Protein AF-A0AA35TNR5-F1 (afdb_monomer_lite)

Radius of gyration: 14.03 Å; chains: 1; bounding box: 35×25×37 Å

Sequence (120 aa):
MGFTSGSSHSDSDDLPYLSVDLSNHEKGSARFPNNPGKDMLKNKGDFWKFSLKSDLKLKKSCITKADINKIVVHNGGNDGWKIESIFTILRSGWYYTVVTADVGLNTIVDGNPVGTNSFH

Organism: Geodia barretti (NCBI:txid519541)

pLDDT: mean 78.06, std 13.6, range [30.89, 94.44]

Secondary structure (DSSP, 8-state):
-EEE-SSTT----S--EEEEEETTS-EEEEEPP--SS-SS-TT-EE-----TTTTS--S-S---GGGEEEEEEE-SSSS-EEEEEEEEEEEETTEEEEEEEEEEEEEEESSS-EEEEPP-

Structure (mmCIF, N/CA/C/O backbone):
data_AF-A0AA35TNR5-F1
#
_entry.id   AF-A0AA35TNR5-F1
#
loop_
_atom_site.group_PDB
_atom_site.id
_atom_site.type_symbol
_atom_site.label_atom_id
_atom_site.label_alt_id
_atom_site.label_comp_id
_atom_site.label_asym_id
_atom_site.label_entity_id
_atom_site.label_seq_id
_atom_site.pdbx_PDB_ins_code
_atom_site.Cartn_x
_atom_site.Cartn_y
_atom_site.Cartn_z
_atom_site.occupancy
_atom_site.B_iso_or_equiv
_atom_site.auth_seq_id
_atom_site.auth_comp_id
_atom_site.auth_asym_id
_atom_site.auth_atom_id
_atom_site.pdbx_PDB_model_num
ATOM 1 N N . MET A 1 1 ? 4.277 -3.957 -0.660 1.00 79.31 1 MET A N 1
ATOM 2 C CA . MET A 1 1 ? 5.473 -4.386 -1.413 1.00 79.31 1 MET A CA 1
ATOM 3 C C . MET A 1 1 ? 5.140 -4.267 -2.878 1.00 79.31 1 MET A C 1
ATOM 5 O O . MET A 1 1 ? 4.087 -4.765 -3.250 1.00 79.31 1 MET A O 1
ATOM 9 N N . GLY A 1 2 ? 5.975 -3.602 -3.666 1.00 76.00 2 GLY A N 1
ATOM 10 C CA . GLY A 1 2 ? 5.790 -3.479 -5.112 1.00 76.00 2 GLY A CA 1
ATOM 11 C C . GLY A 1 2 ? 7.023 -3.977 -5.852 1.00 76.00 2 GLY A C 1
ATOM 12 O O . GLY A 1 2 ? 8.135 -3.807 -5.357 1.00 76.00 2 GLY A O 1
ATOM 13 N N . PHE A 1 3 ? 6.817 -4.590 -7.012 1.00 77.94 3 PHE A N 1
ATOM 14 C CA . PHE A 1 3 ? 7.877 -5.020 -7.917 1.00 77.94 3 PHE A CA 1
ATOM 15 C C . PHE A 1 3 ? 7.762 -4.240 -9.223 1.00 77.94 3 PHE A C 1
ATOM 17 O O . PHE A 1 3 ? 6.736 -4.315 -9.908 1.00 77.94 3 PHE A O 1
ATOM 24 N N . THR A 1 4 ? 8.801 -3.476 -9.557 1.00 74.50 4 THR A N 1
ATOM 25 C CA . THR A 1 4 ? 8.856 -2.729 -10.817 1.00 74.50 4 THR A CA 1
ATOM 26 C C . THR A 1 4 ? 9.256 -3.658 -11.956 1.00 74.50 4 THR A C 1
ATOM 28 O O . THR A 1 4 ? 10.242 -4.391 -11.853 1.00 74.50 4 THR A O 1
ATOM 31 N N . SER A 1 5 ? 8.525 -3.579 -13.070 1.00 68.81 5 SER A N 1
ATOM 32 C CA . SER A 1 5 ? 8.769 -4.429 -14.240 1.00 68.81 5 SER 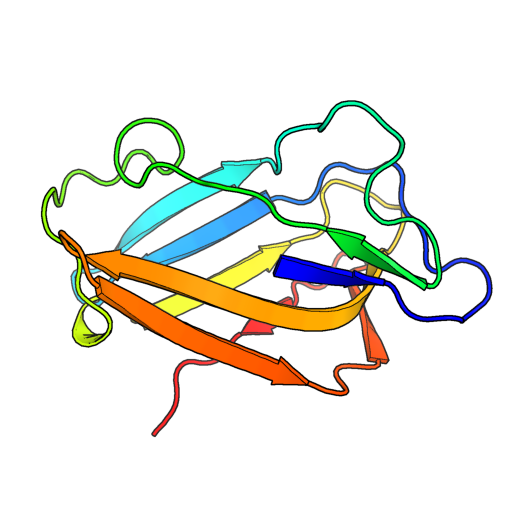A CA 1
ATOM 33 C C . SER A 1 5 ? 10.171 -4.264 -14.844 1.00 68.81 5 SER A C 1
ATOM 35 O O . SER A 1 5 ? 10.808 -3.217 -14.745 1.00 68.81 5 SER A O 1
ATOM 37 N N . GLY A 1 6 ? 10.624 -5.279 -15.582 1.00 65.69 6 GLY A N 1
ATOM 38 C CA . GLY A 1 6 ? 11.870 -5.256 -16.358 1.00 65.69 6 GLY A CA 1
ATOM 39 C C . GLY A 1 6 ? 11.807 -4.528 -17.704 1.00 65.69 6 GLY A C 1
ATOM 40 O O . GLY A 1 6 ? 12.680 -4.731 -18.551 1.00 65.69 6 GLY A O 1
ATOM 41 N N . SER A 1 7 ? 10.806 -3.679 -17.940 1.00 66.75 7 SER A N 1
ATOM 42 C CA . SER A 1 7 ? 10.654 -2.924 -19.198 1.00 66.75 7 SER A CA 1
ATOM 43 C C . SER A 1 7 ? 11.487 -1.628 -19.203 1.00 66.75 7 SER A C 1
ATOM 45 O O . SER A 1 7 ? 11.915 -1.155 -18.152 1.00 66.75 7 SER A O 1
ATOM 47 N N . SER A 1 8 ? 11.749 -1.040 -20.375 1.00 67.00 8 SER A N 1
ATOM 48 C CA . SER A 1 8 ? 12.262 0.342 -20.480 1.00 67.00 8 SER A CA 1
ATOM 49 C C . SER A 1 8 ? 11.227 1.352 -19.964 1.00 67.00 8 SER A C 1
ATOM 51 O O . SER A 1 8 ? 10.047 1.148 -20.245 1.00 67.00 8 SER A O 1
ATOM 53 N N . HIS A 1 9 ? 11.667 2.428 -19.297 1.00 65.44 9 HIS A N 1
ATOM 54 C CA . HIS A 1 9 ? 10.805 3.481 -18.718 1.00 65.44 9 HIS A CA 1
ATOM 55 C C . HIS A 1 9 ? 9.784 2.931 -17.710 1.00 65.44 9 HIS A C 1
ATOM 57 O O . HIS A 1 9 ? 8.597 3.230 -17.771 1.00 65.44 9 HIS A O 1
ATOM 63 N N . SER A 1 10 ? 10.234 2.009 -16.859 1.00 60.19 10 SER A N 1
ATOM 64 C CA . SER A 1 10 ? 9.392 1.380 -15.835 1.00 60.19 10 SER A CA 1
ATOM 65 C C . SER A 1 10 ? 9.548 2.028 -14.463 1.00 60.19 10 SER A C 1
ATOM 67 O O . SER A 1 10 ? 8.667 1.859 -13.619 1.00 60.19 10 SER A O 1
ATOM 69 N N . ASP A 1 11 ? 10.657 2.736 -14.258 1.00 63.59 11 ASP A N 1
ATOM 70 C CA . ASP A 1 11 ? 10.967 3.535 -13.086 1.00 63.59 11 ASP A CA 1
ATOM 71 C C . ASP A 1 11 ? 10.224 4.873 -13.090 1.00 63.59 11 ASP A C 1
ATOM 73 O O . ASP A 1 11 ? 9.852 5.390 -14.138 1.00 63.59 11 ASP A O 1
ATOM 77 N N . SER A 1 12 ? 10.006 5.408 -11.892 1.00 65.88 12 SER A N 1
ATOM 78 C CA . SER A 1 12 ? 9.414 6.724 -11.662 1.00 65.88 12 SER A CA 1
ATOM 79 C C . SER A 1 12 ? 10.153 7.384 -10.499 1.00 65.88 12 SER A C 1
ATOM 81 O O . SER A 1 12 ? 10.584 6.698 -9.567 1.00 65.88 12 SER A O 1
ATOM 83 N N . ASP A 1 13 ? 10.343 8.698 -10.567 1.00 66.19 13 ASP A N 1
ATOM 84 C CA . ASP A 1 13 ? 10.834 9.534 -9.468 1.00 66.19 13 ASP A CA 1
ATOM 85 C C . ASP A 1 13 ? 9.694 10.273 -8.741 1.00 66.19 13 ASP A C 1
ATOM 87 O O . ASP A 1 13 ? 9.920 10.877 -7.684 1.00 66.19 13 ASP A O 1
ATOM 91 N N . ASP A 1 14 ? 8.460 10.151 -9.241 1.00 71.38 14 ASP A N 1
ATOM 92 C CA . ASP A 1 14 ? 7.261 10.616 -8.563 1.00 71.38 14 ASP A CA 1
ATOM 93 C C . ASP A 1 14 ? 6.948 9.738 -7.353 1.00 71.38 14 ASP A C 1
ATOM 95 O O . ASP A 1 14 ? 7.025 8.514 -7.395 1.00 71.38 14 ASP A O 1
ATOM 99 N N . LEU A 1 15 ? 6.548 10.365 -6.244 1.00 78.00 15 LEU A N 1
ATOM 100 C CA . LEU A 1 15 ? 6.217 9.649 -5.012 1.00 78.00 15 LEU A CA 1
ATOM 101 C C . LEU A 1 15 ? 4.752 9.190 -5.030 1.00 78.00 15 LEU A C 1
ATOM 103 O O . LEU A 1 15 ? 3.873 10.016 -4.745 1.00 78.00 15 LEU A O 1
ATOM 107 N N . PRO A 1 16 ? 4.453 7.900 -5.287 1.00 84.19 16 PRO A N 1
ATOM 108 C CA . PRO A 1 16 ? 3.085 7.411 -5.259 1.00 84.19 16 PRO A CA 1
ATOM 109 C C . PRO A 1 16 ? 2.478 7.566 -3.865 1.00 84.19 16 PRO A C 1
ATOM 111 O O . PRO A 1 16 ? 3.166 7.746 -2.852 1.00 84.19 16 PRO A O 1
ATOM 114 N N . TYR A 1 17 ? 1.157 7.466 -3.790 1.00 88.25 17 TYR A N 1
ATOM 115 C CA . TYR A 1 17 ? 0.462 7.436 -2.510 1.00 88.25 17 TYR A CA 1
ATOM 116 C C . TYR A 1 17 ? -0.512 6.269 -2.420 1.00 88.25 17 TYR A C 1
ATOM 118 O O . TYR A 1 17 ? -1.117 5.832 -3.397 1.00 88.25 17 TYR A O 1
ATOM 126 N N . LEU A 1 18 ? -0.638 5.748 -1.205 1.00 90.44 18 LEU A N 1
ATOM 127 C CA . LEU A 1 18 ? -1.565 4.694 -0.841 1.00 90.44 18 LEU A CA 1
ATOM 128 C C . LEU A 1 18 ? -2.843 5.335 -0.311 1.00 90.44 18 LEU A C 1
ATOM 130 O O . LEU A 1 18 ? -2.777 6.262 0.496 1.00 90.44 18 LEU A O 1
ATOM 134 N N . SER A 1 19 ? -3.993 4.792 -0.687 1.00 92.44 19 SER A N 1
ATOM 135 C CA . SER A 1 19 ? -5.255 5.032 0.012 1.00 92.44 19 SER A CA 1
ATOM 136 C C . SER A 1 19 ? -5.874 3.715 0.462 1.00 92.44 19 SER A C 1
ATOM 138 O O . SER A 1 19 ? -5.807 2.716 -0.256 1.00 92.44 19 SER A O 1
ATOM 140 N N . VAL A 1 20 ? -6.467 3.730 1.650 1.00 91.88 20 VAL A N 1
ATOM 141 C CA . VAL A 1 20 ? -7.159 2.600 2.267 1.00 91.88 20 VAL A CA 1
ATOM 142 C C . VAL A 1 20 ? -8.569 3.051 2.623 1.00 91.88 20 VAL A C 1
ATOM 144 O O . VAL A 1 20 ? -8.742 4.087 3.266 1.00 91.88 20 VAL A O 1
ATOM 147 N N . ASP A 1 21 ? -9.557 2.271 2.201 1.00 93.00 21 ASP A N 1
ATOM 148 C CA . ASP A 1 21 ? -10.962 2.419 2.571 1.00 93.00 21 ASP A CA 1
ATOM 149 C C . ASP A 1 21 ? -11.362 1.223 3.433 1.00 93.00 21 ASP A C 1
ATOM 151 O O . ASP A 1 21 ? -11.128 0.067 3.057 1.00 93.00 21 ASP A O 1
ATOM 155 N N . LEU A 1 22 ? -11.926 1.500 4.602 1.00 91.69 22 LEU A N 1
ATOM 156 C CA . LEU A 1 22 ? -12.390 0.486 5.533 1.00 91.69 22 LEU A CA 1
ATOM 157 C C . LEU A 1 22 ? -13.886 0.202 5.335 1.00 91.69 22 LEU A C 1
ATOM 159 O O . LEU A 1 22 ? -14.644 1.029 4.836 1.00 91.69 22 LEU A O 1
ATOM 163 N N . SER A 1 23 ? -14.350 -0.962 5.782 1.00 91.06 23 SER A N 1
ATOM 164 C CA . SER A 1 23 ? -15.762 -1.364 5.705 1.00 91.06 23 SER A CA 1
ATOM 165 C C . SER A 1 23 ? -16.706 -0.449 6.496 1.00 91.06 23 SER A C 1
ATOM 167 O O . SER A 1 23 ? -17.896 -0.394 6.206 1.00 91.06 23 SER A O 1
ATOM 169 N N . ASN A 1 24 ? -16.182 0.317 7.459 1.00 90.38 24 ASN A N 1
ATOM 170 C CA . ASN A 1 24 ? -16.912 1.352 8.195 1.00 90.38 24 ASN A CA 1
ATOM 171 C C . ASN A 1 24 ? -16.873 2.737 7.511 1.00 90.38 24 ASN A C 1
ATOM 173 O O . ASN A 1 24 ? -17.206 3.731 8.156 1.00 90.38 24 ASN A O 1
ATOM 177 N N . HIS A 1 25 ? -16.443 2.811 6.246 1.00 91.12 25 HIS A N 1
ATOM 178 C CA . HIS A 1 25 ? -16.269 4.032 5.447 1.00 91.12 25 HIS A CA 1
ATOM 179 C C . HIS A 1 25 ? -15.199 5.008 5.954 1.00 91.12 25 HIS A C 1
ATOM 181 O O . HIS A 1 25 ? -15.097 6.136 5.461 1.00 91.12 25 HIS A O 1
ATOM 187 N N . GLU A 1 26 ? -14.393 4.605 6.936 1.00 94.25 26 GLU A N 1
ATOM 188 C CA . GLU A 1 26 ? -13.221 5.371 7.323 1.00 94.25 26 GLU A CA 1
ATOM 189 C C . GLU A 1 26 ? -12.137 5.255 6.246 1.00 94.25 26 GLU A C 1
ATOM 191 O O . GLU A 1 26 ? -11.821 4.163 5.775 1.00 94.25 26 GLU A O 1
ATOM 196 N N . LYS A 1 27 ? -11.546 6.394 5.876 1.00 94.44 27 LYS A N 1
ATOM 197 C CA . LYS A 1 27 ? -10.539 6.480 4.817 1.00 94.44 27 LYS A CA 1
ATOM 198 C C . LYS A 1 27 ? -9.239 7.048 5.352 1.00 94.44 27 LYS A C 1
ATOM 200 O O . LYS A 1 27 ? -9.246 7.982 6.152 1.00 94.44 27 LYS A O 1
ATOM 205 N N . GLY A 1 28 ? -8.136 6.509 4.855 1.00 94.12 28 GLY A N 1
ATOM 206 C CA . GLY A 1 28 ? -6.792 6.972 5.164 1.00 94.12 28 GLY A CA 1
ATOM 207 C C . GLY A 1 28 ? -5.923 6.994 3.920 1.00 94.12 28 GLY A C 1
ATOM 208 O O . GLY A 1 28 ? -6.102 6.177 3.018 1.00 94.12 28 GLY A O 1
ATOM 209 N N . SER A 1 29 ? -4.972 7.921 3.864 1.00 93.56 29 SER A N 1
ATOM 210 C CA . SER A 1 29 ? -4.027 8.013 2.752 1.00 93.56 29 SER A CA 1
ATOM 211 C C . SER A 1 29 ? -2.654 8.467 3.214 1.00 93.56 29 SER A C 1
ATOM 213 O O . SER A 1 29 ? -2.559 9.324 4.090 1.00 93.56 29 SER A O 1
ATOM 215 N N . ALA A 1 30 ? -1.604 7.927 2.605 1.00 92.19 30 ALA A N 1
ATOM 216 C CA . ALA A 1 30 ? -0.223 8.262 2.923 1.00 92.19 30 ALA A CA 1
ATOM 217 C C . ALA A 1 30 ? 0.646 8.209 1.665 1.00 92.19 30 ALA A C 1
ATOM 219 O O . ALA A 1 30 ? 0.504 7.302 0.845 1.00 92.19 30 ALA A O 1
ATOM 220 N N . ARG A 1 31 ? 1.569 9.166 1.525 1.00 89.38 31 ARG A N 1
ATOM 221 C CA . ARG A 1 31 ? 2.611 9.106 0.492 1.00 89.38 31 ARG A CA 1
ATOM 222 C C . ARG A 1 31 ? 3.603 8.003 0.824 1.00 89.38 31 ARG A C 1
ATOM 224 O O . ARG A 1 31 ? 3.902 7.782 1.998 1.00 89.38 31 ARG A O 1
ATOM 231 N N . PHE A 1 32 ? 4.110 7.333 -0.201 1.00 86.50 32 PHE A N 1
ATOM 232 C CA . PHE A 1 32 ? 5.168 6.352 -0.032 1.00 86.50 32 PHE A CA 1
ATOM 233 C C . PHE A 1 32 ? 6.403 7.072 0.525 1.00 86.50 32 PHE A C 1
ATOM 235 O O . PHE A 1 32 ? 6.770 8.137 0.017 1.00 86.50 32 PHE A O 1
ATOM 242 N N . PRO A 1 33 ? 7.010 6.563 1.611 1.00 81.62 33 PRO A N 1
ATOM 243 C CA . PRO A 1 33 ? 8.229 7.154 2.125 1.00 81.62 33 PRO A CA 1
ATOM 244 C C . PRO A 1 33 ? 9.352 6.940 1.112 1.00 81.62 33 PRO A C 1
ATOM 246 O O . PRO A 1 33 ? 9.461 5.861 0.534 1.00 81.62 33 PRO A O 1
ATOM 249 N N . ASN A 1 34 ? 10.181 7.965 0.931 1.00 73.56 34 ASN A N 1
ATOM 250 C CA . ASN A 1 34 ? 11.396 7.862 0.135 1.00 73.56 34 ASN A CA 1
ATOM 251 C C . ASN A 1 34 ? 12.434 7.084 0.953 1.00 73.56 34 ASN A C 1
ATOM 253 O O . ASN A 1 34 ? 12.982 7.618 1.925 1.00 73.56 34 ASN A O 1
ATOM 257 N N . ASN A 1 35 ? 12.637 5.807 0.637 1.00 67.88 35 ASN A N 1
ATOM 258 C CA . ASN A 1 35 ? 13.605 4.997 1.365 1.00 67.88 35 ASN A CA 1
ATOM 259 C C . ASN A 1 35 ? 15.042 5.389 0.967 1.00 67.88 35 ASN A C 1
ATOM 261 O O . ASN A 1 35 ? 15.274 5.899 -0.126 1.00 67.88 35 ASN A O 1
ATOM 265 N N . PRO A 1 36 ? 16.053 5.137 1.822 1.00 58.00 36 PRO A N 1
ATOM 266 C CA . PRO A 1 36 ? 17.449 5.302 1.430 1.00 58.00 36 PRO A CA 1
ATOM 267 C C . PRO A 1 36 ? 17.791 4.430 0.208 1.00 58.00 36 PRO A C 1
ATOM 269 O O . PRO A 1 36 ? 17.761 3.202 0.282 1.00 58.00 36 PRO A O 1
ATOM 272 N N . GLY A 1 37 ? 18.135 5.075 -0.909 1.00 59.16 37 GLY A N 1
ATOM 273 C CA . GLY A 1 37 ? 18.326 4.439 -2.216 1.00 59.16 37 GLY A CA 1
ATOM 274 C C . GLY A 1 37 ? 17.379 5.030 -3.265 1.00 59.16 37 GLY A C 1
ATOM 275 O O . GLY A 1 37 ? 16.616 5.937 -2.967 1.00 59.16 37 GLY A O 1
ATOM 276 N N . LYS A 1 38 ? 17.447 4.554 -4.514 1.00 66.31 38 LYS A N 1
ATOM 277 C CA . LYS A 1 38 ? 16.411 4.857 -5.515 1.00 66.31 38 LYS A CA 1
ATOM 278 C C . LYS A 1 38 ? 15.318 3.797 -5.411 1.00 66.31 38 LYS A C 1
ATOM 280 O O . LYS A 1 38 ? 15.607 2.608 -5.589 1.00 66.31 38 LYS A O 1
ATOM 285 N N . ASP A 1 39 ? 14.109 4.215 -5.075 1.00 71.75 39 ASP A N 1
ATOM 286 C CA . ASP A 1 39 ? 12.916 3.370 -5.077 1.00 71.75 39 ASP A CA 1
ATOM 287 C C . ASP A 1 39 ? 12.400 3.169 -6.506 1.00 71.75 39 ASP A C 1
ATOM 289 O O . ASP A 1 39 ? 12.779 3.897 -7.421 1.00 71.75 39 ASP A O 1
ATOM 293 N N . MET A 1 40 ? 11.572 2.144 -6.706 1.00 76.19 40 MET A N 1
ATOM 294 C CA . MET A 1 40 ? 10.857 1.875 -7.956 1.00 76.19 40 MET A CA 1
ATOM 295 C C . MET A 1 40 ? 11.766 1.643 -9.168 1.00 76.19 40 MET A C 1
ATOM 297 O O . MET A 1 40 ? 11.292 1.683 -10.299 1.00 76.19 40 MET A O 1
ATOM 301 N N . LEU A 1 41 ? 13.048 1.325 -8.964 1.00 75.69 41 LEU A N 1
ATOM 302 C CA . LEU A 1 41 ? 13.957 0.985 -10.057 1.00 75.69 41 LEU A CA 1
ATOM 303 C C . LEU A 1 41 ? 13.501 -0.278 -10.793 1.00 75.69 41 LEU A C 1
ATOM 305 O O . LEU A 1 41 ? 13.021 -1.235 -10.192 1.00 75.69 41 LEU A O 1
ATOM 309 N N . LYS A 1 42 ? 13.745 -0.312 -12.100 1.00 75.75 42 LYS A N 1
ATOM 310 C CA . LYS A 1 42 ? 13.572 -1.490 -12.955 1.00 75.75 42 LYS A CA 1
ATOM 311 C C . LYS A 1 42 ? 14.108 -2.779 -12.303 1.00 75.75 42 LYS A C 1
ATOM 313 O O . LYS A 1 42 ? 15.254 -2.805 -11.852 1.00 75.75 42 LYS A O 1
ATOM 318 N N . ASN A 1 43 ? 13.317 -3.859 -12.322 1.00 76.06 43 ASN A N 1
ATOM 319 C CA . ASN A 1 43 ? 13.636 -5.167 -11.714 1.00 76.06 43 ASN A CA 1
ATOM 320 C C . ASN A 1 43 ? 13.915 -5.130 -10.198 1.00 76.06 43 ASN A C 1
ATOM 322 O O . ASN A 1 43 ? 14.578 -6.026 -9.667 1.00 76.06 43 ASN A O 1
ATOM 326 N N . LYS A 1 44 ? 13.429 -4.110 -9.486 1.00 80.38 44 LYS A N 1
ATOM 327 C CA . LYS A 1 44 ? 13.571 -3.999 -8.034 1.00 80.38 44 LYS A CA 1
ATOM 328 C C . LYS A 1 44 ? 12.255 -4.332 -7.338 1.00 80.38 44 LYS A C 1
ATOM 330 O O . LYS A 1 44 ? 11.175 -3.960 -7.793 1.00 80.38 44 LYS A O 1
ATOM 335 N N . GLY A 1 45 ? 12.371 -5.039 -6.217 1.00 82.50 45 GLY A N 1
ATOM 336 C CA . GLY A 1 45 ? 11.306 -5.171 -5.233 1.00 82.50 45 GLY A CA 1
ATOM 337 C C . GLY A 1 45 ? 11.526 -4.178 -4.099 1.00 82.50 45 GLY A C 1
ATOM 338 O O . GLY A 1 45 ? 12.593 -4.175 -3.487 1.00 82.50 45 GLY A O 1
ATOM 339 N N . ASP A 1 46 ? 10.511 -3.375 -3.802 1.00 85.62 46 ASP A N 1
ATOM 340 C CA . ASP A 1 46 ? 10.538 -2.385 -2.732 1.00 85.62 46 ASP A CA 1
ATOM 341 C C . ASP A 1 46 ? 9.467 -2.678 -1.676 1.00 85.62 46 ASP A C 1
ATOM 343 O O . ASP A 1 46 ? 8.336 -3.108 -1.955 1.00 85.62 46 ASP A O 1
ATOM 347 N N . PHE A 1 47 ? 9.837 -2.454 -0.415 1.00 86.81 47 PHE A N 1
ATOM 348 C CA . PHE A 1 47 ? 8.963 -2.656 0.730 1.00 86.81 47 PHE A CA 1
ATOM 349 C C . PHE A 1 47 ? 8.768 -1.348 1.487 1.00 86.81 47 PHE A C 1
ATOM 351 O O . PHE A 1 47 ? 9.701 -0.805 2.072 1.00 86.81 47 PHE A O 1
ATOM 358 N N . TRP A 1 48 ? 7.519 -0.891 1.536 1.00 88.31 48 TRP A N 1
ATOM 359 C CA . TRP A 1 48 ? 7.116 0.267 2.322 1.00 88.31 48 TRP A CA 1
ATOM 360 C C . TRP A 1 48 ? 6.238 -0.172 3.486 1.00 88.31 48 TRP A C 1
ATOM 362 O O . TRP A 1 48 ? 5.365 -1.035 3.342 1.00 88.31 48 TRP A O 1
ATOM 372 N N . LYS A 1 49 ? 6.480 0.435 4.648 1.00 90.25 49 LYS A N 1
ATOM 373 C CA . LYS A 1 49 ? 5.725 0.196 5.874 1.00 90.25 49 LYS A CA 1
ATOM 374 C C . LYS A 1 49 ? 4.915 1.438 6.210 1.00 90.25 49 LYS A C 1
ATOM 376 O O . LYS A 1 49 ? 5.481 2.517 6.327 1.00 90.25 49 LYS A O 1
ATOM 381 N N . PHE A 1 50 ? 3.622 1.239 6.441 1.00 90.12 50 PHE A N 1
ATOM 382 C CA . PHE A 1 50 ? 2.701 2.286 6.863 1.00 90.12 50 PHE A CA 1
ATOM 383 C C . PHE A 1 50 ? 2.102 1.943 8.223 1.00 90.12 50 PHE A C 1
ATOM 385 O O . PHE A 1 50 ? 1.679 0.814 8.483 1.00 90.12 50 PHE A O 1
ATOM 392 N N . SER A 1 51 ? 2.053 2.933 9.097 1.00 90.00 51 SER A N 1
ATOM 393 C CA . SER A 1 51 ? 1.317 2.915 10.349 1.00 90.00 51 SER A CA 1
ATOM 394 C C . SER A 1 51 ? -0.108 3.403 10.112 1.00 90.00 51 SER A C 1
ATOM 396 O O . SER A 1 51 ? -0.339 4.518 9.639 1.00 90.00 51 SER A O 1
ATOM 398 N N . LEU A 1 52 ? -1.078 2.572 10.499 1.00 88.62 52 LEU A N 1
ATOM 399 C CA . LEU A 1 52 ? -2.506 2.857 10.335 1.00 88.62 52 LEU A CA 1
ATOM 400 C C . LEU A 1 52 ? -2.903 4.178 11.016 1.00 88.62 52 LEU A C 1
ATOM 402 O O . LEU A 1 52 ? -3.674 4.955 10.462 1.00 88.62 52 LEU A O 1
ATOM 406 N N . LYS A 1 53 ? -2.317 4.472 12.184 1.00 89.31 53 LYS A N 1
ATOM 407 C CA . LYS A 1 53 ? -2.631 5.672 12.969 1.00 89.31 53 LYS A CA 1
ATOM 408 C C . LYS A 1 53 ? -1.777 6.882 12.594 1.00 89.31 53 LYS A C 1
ATOM 410 O O . LYS A 1 53 ? -2.307 7.981 12.467 1.00 89.31 53 LYS A O 1
ATOM 415 N N . SER A 1 54 ? -0.455 6.725 12.480 1.00 90.19 54 SER A N 1
ATOM 416 C CA . SER A 1 54 ? 0.426 7.885 12.263 1.00 90.19 54 SER A CA 1
ATOM 417 C C . SER A 1 54 ? 0.480 8.316 10.809 1.00 90.19 54 SER A C 1
ATOM 419 O O . SER A 1 54 ? 0.549 9.519 10.571 1.00 90.19 54 SER A O 1
ATOM 421 N N . ASP A 1 55 ? 0.392 7.381 9.867 1.00 92.88 55 ASP A N 1
ATOM 422 C CA . ASP A 1 55 ? 0.619 7.681 8.453 1.00 92.88 55 ASP A CA 1
ATOM 423 C C . ASP A 1 55 ? -0.727 7.803 7.743 1.00 92.88 55 ASP A C 1
ATOM 425 O O . ASP A 1 55 ? -1.025 8.847 7.173 1.00 92.88 55 ASP A O 1
ATOM 429 N N . LEU A 1 56 ? -1.589 6.787 7.879 1.00 91.31 56 LEU A N 1
ATOM 430 C CA . LEU A 1 56 ? -2.923 6.766 7.262 1.00 91.3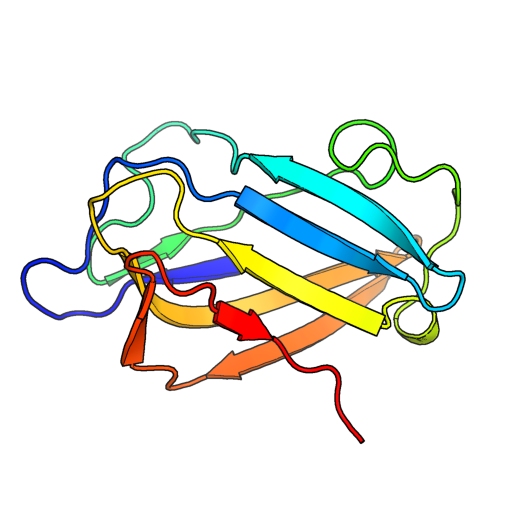1 56 LEU A CA 1
ATOM 431 C C . LEU A 1 56 ? -3.991 7.528 8.064 1.00 91.31 56 LEU A C 1
ATOM 433 O O . LEU A 1 56 ? -5.094 7.718 7.561 1.00 91.31 56 LEU A O 1
ATOM 437 N N . LYS A 1 57 ? -3.679 7.975 9.289 1.00 93.50 57 LYS A N 1
ATOM 438 C CA . LYS A 1 57 ? -4.584 8.743 10.171 1.00 93.50 57 LYS A CA 1
ATOM 439 C C . LYS A 1 57 ? -5.932 8.062 10.458 1.00 93.50 57 LYS A C 1
ATOM 441 O O . LYS A 1 57 ? -6.900 8.742 10.792 1.00 93.50 57 LYS A O 1
ATOM 446 N N . LEU A 1 58 ? -5.980 6.732 10.394 1.00 91.62 58 LEU A N 1
ATOM 447 C CA . LEU A 1 58 ? -7.157 5.949 10.760 1.00 91.62 58 LEU A CA 1
ATOM 448 C C . LEU A 1 58 ? -7.355 6.003 12.285 1.00 91.62 58 LEU A C 1
ATOM 450 O O . LEU A 1 58 ? -6.412 5.838 13.067 1.00 91.62 58 LEU A O 1
ATOM 454 N N . LYS A 1 59 ? -8.591 6.251 12.714 1.00 90.56 59 LYS A N 1
ATOM 455 C CA . LYS A 1 59 ? -9.041 6.296 14.109 1.00 90.56 59 LYS A CA 1
ATOM 456 C C . LYS A 1 59 ? -9.216 4.893 14.671 1.00 90.56 59 LYS A C 1
ATOM 458 O O . LYS A 1 59 ? -8.963 4.689 15.860 1.00 90.56 59 LYS A O 1
ATOM 463 N N . LYS A 1 60 ? -9.625 3.924 13.844 1.00 84.81 60 LYS A N 1
ATOM 464 C CA . LYS A 1 60 ? -9.720 2.521 14.259 1.00 84.81 60 LYS A CA 1
ATOM 465 C C . LYS A 1 60 ? -8.328 1.976 14.604 1.00 84.81 60 LYS A C 1
ATOM 467 O O . LYS A 1 60 ? -7.442 1.896 13.759 1.00 84.81 60 LYS A O 1
ATOM 472 N N . SER A 1 61 ? -8.139 1.595 15.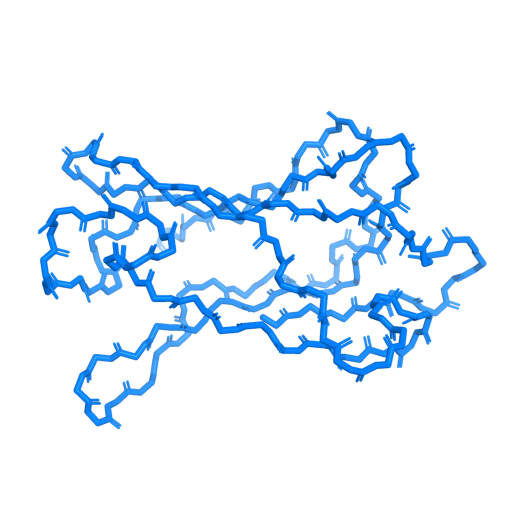866 1.00 73.75 61 SER A N 1
ATOM 473 C CA . SER A 1 61 ? -6.856 1.108 16.396 1.00 73.75 61 SER A CA 1
ATOM 474 C C . SER A 1 61 ? -6.586 -0.369 16.102 1.00 73.75 61 SER A C 1
ATOM 476 O O . SER A 1 61 ? -5.427 -0.774 16.042 1.00 73.75 61 SER A O 1
ATOM 478 N N . CYS A 1 62 ? -7.641 -1.162 15.900 1.00 81.44 62 CYS A N 1
ATOM 479 C CA . CYS A 1 62 ? -7.568 -2.596 15.630 1.00 81.44 62 CYS A CA 1
ATOM 480 C C . CYS A 1 62 ? -8.241 -2.883 14.290 1.00 81.44 62 CYS A C 1
ATOM 482 O O . CYS A 1 62 ? -9.466 -2.921 14.215 1.00 81.44 62 CYS A O 1
ATOM 484 N N . ILE A 1 63 ? -7.441 -3.049 13.240 1.00 84.62 63 ILE A N 1
ATOM 485 C CA . ILE A 1 63 ? -7.911 -3.352 11.885 1.00 84.62 63 ILE A CA 1
ATOM 486 C C . ILE A 1 63 ? -7.513 -4.788 11.558 1.00 84.62 63 ILE A C 1
ATOM 488 O O . ILE A 1 63 ? -6.371 -5.197 11.774 1.00 84.62 63 ILE A O 1
ATOM 492 N N . THR A 1 64 ? -8.468 -5.553 11.050 1.00 87.81 64 THR A N 1
ATOM 493 C CA . THR A 1 64 ? -8.286 -6.905 10.521 1.00 87.81 64 THR A CA 1
ATOM 494 C C . THR A 1 64 ? -8.422 -6.897 9.000 1.00 87.81 64 THR A C 1
ATOM 496 O O . THR A 1 64 ? -8.836 -5.901 8.411 1.00 87.81 64 THR A O 1
ATOM 499 N N . LYS A 1 65 ? -8.112 -8.020 8.338 1.00 86.31 65 LYS A N 1
ATOM 500 C CA . LYS A 1 65 ? -8.328 -8.153 6.888 1.00 86.31 65 LYS A CA 1
ATOM 501 C C . LYS A 1 65 ? -9.783 -7.850 6.495 1.00 86.31 65 LYS A C 1
ATOM 503 O O . LYS A 1 65 ? -9.999 -7.184 5.494 1.00 86.31 65 LYS A O 1
ATOM 508 N N . ALA A 1 66 ? -10.756 -8.297 7.294 1.00 87.44 66 ALA A N 1
ATOM 509 C CA . ALA A 1 66 ? -12.186 -8.111 7.023 1.00 87.44 66 ALA A CA 1
ATOM 510 C C . ALA A 1 66 ? -12.651 -6.649 7.144 1.00 87.44 66 ALA A C 1
ATOM 512 O O . ALA A 1 66 ? -13.711 -6.287 6.644 1.00 87.44 66 ALA A O 1
ATOM 513 N N . ASP A 1 67 ? -11.862 -5.803 7.805 1.00 89.56 67 ASP A N 1
ATOM 514 C CA . ASP A 1 67 ? -12.156 -4.378 7.919 1.00 89.56 67 ASP A CA 1
ATOM 515 C C . ASP A 1 67 ? -11.719 -3.589 6.685 1.00 89.56 67 ASP A C 1
ATOM 517 O O . ASP A 1 67 ? -12.099 -2.432 6.555 1.00 89.56 67 ASP A O 1
ATOM 521 N N . ILE A 1 68 ? -10.906 -4.169 5.801 1.00 89.50 68 ILE A N 1
ATOM 522 C CA . ILE A 1 68 ? -10.366 -3.486 4.627 1.00 89.50 68 ILE A CA 1
ATOM 523 C C . ILE A 1 68 ? -11.309 -3.727 3.450 1.00 89.50 68 ILE A C 1
ATOM 525 O O . ILE A 1 68 ? -11.437 -4.849 2.968 1.00 89.50 68 ILE A O 1
ATOM 529 N N . ASN A 1 69 ? -11.943 -2.660 2.971 1.00 90.00 69 ASN A N 1
ATOM 530 C CA . ASN A 1 69 ? -12.809 -2.701 1.798 1.00 90.00 69 ASN A CA 1
ATOM 531 C C . ASN A 1 69 ? -12.006 -2.519 0.506 1.00 90.00 69 ASN A C 1
ATOM 533 O O . ASN A 1 69 ? -12.219 -3.237 -0.469 1.00 90.00 69 ASN A O 1
ATOM 537 N N . LYS A 1 70 ? -11.062 -1.571 0.486 1.00 88.06 70 LYS A N 1
ATOM 538 C CA . LYS A 1 70 ? -10.264 -1.270 -0.707 1.00 88.06 70 LYS A CA 1
ATOM 539 C C . LYS A 1 70 ? -8.881 -0.754 -0.342 1.00 88.06 70 LYS A C 1
ATOM 541 O O . LYS A 1 70 ? -8.734 0.035 0.590 1.00 88.06 70 LYS A O 1
ATOM 546 N N . ILE A 1 71 ? -7.886 -1.139 -1.134 1.00 88.69 71 ILE A N 1
ATOM 547 C CA . ILE A 1 71 ? -6.555 -0.533 -1.123 1.00 88.69 71 ILE A CA 1
ATOM 548 C C . ILE A 1 71 ? -6.237 -0.078 -2.547 1.00 88.69 71 ILE A C 1
ATOM 550 O O . ILE A 1 71 ? -6.481 -0.804 -3.510 1.00 88.69 71 ILE A O 1
ATOM 554 N N . VAL A 1 72 ? -5.743 1.148 -2.698 1.00 87.81 72 VAL A N 1
ATOM 555 C CA . VAL A 1 72 ? -5.450 1.741 -4.010 1.00 87.81 72 VAL A CA 1
ATOM 556 C C . VAL A 1 72 ? -4.106 2.438 -3.964 1.00 87.81 72 VAL A C 1
ATOM 558 O O . VAL A 1 72 ? -3.855 3.217 -3.041 1.00 87.81 72 VAL A O 1
ATOM 561 N N . VAL A 1 73 ? -3.279 2.176 -4.972 1.00 86.12 73 VAL A N 1
ATOM 562 C CA . VAL A 1 73 ? -2.047 2.918 -5.229 1.00 86.12 73 VAL A CA 1
ATOM 563 C C . VAL A 1 73 ? -2.297 3.900 -6.357 1.00 86.12 73 VAL A C 1
ATOM 565 O O . VAL A 1 73 ? -2.800 3.548 -7.423 1.00 86.12 73 VAL A O 1
ATOM 568 N N . HIS A 1 74 ? -1.944 5.146 -6.098 1.00 84.25 74 HIS A N 1
ATOM 569 C CA . HIS A 1 74 ? -2.122 6.254 -7.019 1.00 84.25 74 HIS A CA 1
ATOM 570 C C . HIS A 1 74 ? -0.763 6.770 -7.465 1.00 84.25 74 HIS A C 1
ATOM 572 O O . HIS A 1 74 ? 0.183 6.762 -6.669 1.00 84.25 74 HIS A O 1
ATOM 578 N N . ASN A 1 75 ? -0.686 7.267 -8.703 1.00 80.00 75 ASN A N 1
ATOM 579 C CA . ASN A 1 75 ? 0.500 7.994 -9.134 1.00 80.00 75 ASN A CA 1
ATOM 580 C C . ASN A 1 75 ? 0.653 9.287 -8.314 1.00 80.00 75 ASN A C 1
ATOM 582 O O . ASN A 1 75 ? -0.337 9.937 -7.967 1.00 80.00 75 ASN A O 1
ATOM 586 N N . GLY A 1 76 ? 1.896 9.631 -7.993 1.00 72.38 76 GLY A N 1
ATOM 587 C CA . GLY A 1 76 ? 2.271 10.864 -7.307 1.00 72.38 76 GLY A CA 1
ATOM 588 C C . GLY A 1 76 ? 2.390 12.077 -8.223 1.00 72.38 76 GLY A C 1
ATOM 589 O O . GLY A 1 76 ? 2.314 13.201 -7.727 1.00 72.38 76 GLY A O 1
ATOM 590 N N . GLY A 1 77 ? 2.548 11.847 -9.529 1.00 70.31 77 GLY A N 1
ATOM 591 C CA . GLY A 1 77 ? 2.743 12.892 -10.527 1.00 70.31 77 GLY A CA 1
ATOM 592 C C . GLY A 1 77 ? 2.444 12.417 -11.950 1.00 70.31 77 GLY A C 1
ATOM 593 O O . GLY A 1 77 ? 1.433 11.748 -12.182 1.00 70.31 77 GLY A O 1
ATOM 594 N N . ASN A 1 78 ? 3.279 12.831 -12.898 1.00 66.94 78 ASN A N 1
ATOM 595 C CA . ASN A 1 78 ? 3.088 12.599 -14.330 1.00 66.94 78 ASN A CA 1
ATOM 596 C C . ASN A 1 78 ? 3.900 11.412 -14.860 1.00 66.94 78 ASN A C 1
ATOM 598 O O . ASN A 1 78 ? 3.547 10.871 -15.909 1.00 66.94 78 ASN A O 1
ATOM 602 N N . ASP A 1 79 ? 4.932 10.985 -14.137 1.00 66.62 79 ASP A N 1
ATOM 603 C CA . ASP A 1 79 ? 5.809 9.906 -14.559 1.00 66.62 79 ASP A CA 1
ATOM 604 C C . ASP A 1 79 ? 5.213 8.582 -14.094 1.00 66.62 79 ASP A C 1
ATOM 606 O O . ASP A 1 79 ? 5.046 8.302 -12.903 1.00 66.62 79 ASP A O 1
ATOM 610 N N . GLY A 1 80 ? 4.790 7.781 -15.070 1.00 66.75 80 GLY A N 1
ATOM 611 C CA . GLY A 1 80 ? 4.082 6.539 -14.820 1.00 66.75 80 GLY A CA 1
ATOM 612 C C . GLY A 1 80 ? 4.984 5.472 -14.207 1.00 66.75 80 GLY A C 1
ATOM 613 O O . GLY A 1 80 ? 6.055 5.179 -14.727 1.00 66.75 80 GLY A O 1
ATOM 614 N N . TRP A 1 81 ? 4.527 4.821 -13.139 1.00 77.62 81 TRP A N 1
ATOM 615 C CA . TRP A 1 81 ? 5.236 3.681 -12.551 1.00 77.62 81 TRP A CA 1
ATOM 616 C C . TRP A 1 81 ? 4.698 2.363 -13.120 1.00 77.62 81 TRP A C 1
ATOM 618 O O . TRP A 1 81 ? 3.519 2.050 -12.948 1.00 77.62 81 TRP A O 1
ATOM 628 N N . LYS A 1 82 ? 5.534 1.560 -13.799 1.00 78.94 82 LYS A N 1
ATOM 629 C CA . LYS A 1 82 ? 5.095 0.269 -14.364 1.00 78.94 82 LYS A CA 1
ATOM 630 C C . LYS A 1 82 ? 5.273 -0.875 -13.368 1.00 78.94 82 LYS A C 1
ATOM 632 O O . LYS A 1 82 ? 6.339 -1.499 -13.288 1.00 78.94 82 LYS A O 1
ATOM 637 N N . ILE A 1 83 ? 4.190 -1.181 -12.662 1.00 75.81 83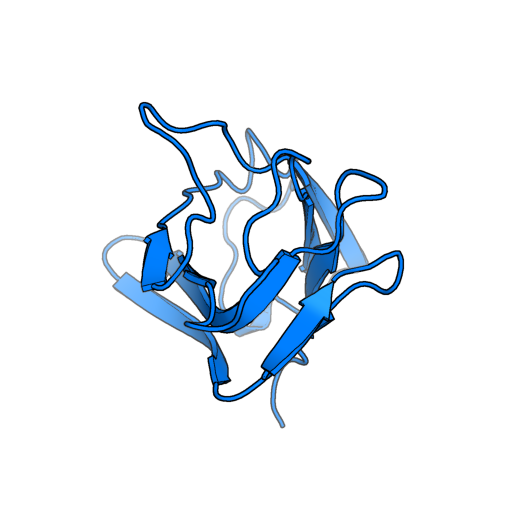 ILE A N 1
ATOM 638 C CA . ILE A 1 83 ? 4.141 -2.214 -11.626 1.00 75.81 83 ILE A CA 1
ATOM 639 C C . ILE A 1 83 ? 3.884 -3.578 -12.268 1.00 75.81 83 ILE A C 1
ATOM 641 O O . ILE A 1 83 ? 2.898 -3.786 -12.976 1.00 75.81 83 ILE A O 1
ATOM 645 N N . GLU A 1 84 ? 4.764 -4.536 -11.993 1.00 81.94 84 GLU A N 1
ATOM 646 C CA . GLU A 1 84 ? 4.565 -5.933 -12.382 1.00 81.94 84 GLU A CA 1
ATOM 647 C C . GLU A 1 84 ? 3.686 -6.666 -11.369 1.00 81.94 84 GLU A C 1
ATOM 649 O O . GLU A 1 84 ? 2.762 -7.392 -11.740 1.00 81.94 84 GLU A O 1
ATOM 654 N N . SER A 1 85 ? 3.956 -6.462 -10.080 1.00 81.69 85 SER A N 1
ATOM 655 C CA . SER A 1 85 ? 3.139 -7.020 -9.009 1.00 81.69 85 SER A CA 1
ATOM 656 C C . SER A 1 85 ? 3.156 -6.159 -7.754 1.00 81.69 85 SER A C 1
ATOM 658 O O . SER A 1 85 ? 4.135 -5.468 -7.458 1.00 81.69 85 SER A O 1
ATOM 660 N N . ILE A 1 86 ? 2.060 -6.209 -6.999 1.00 84.19 86 ILE A N 1
ATOM 661 C CA . ILE A 1 86 ? 1.931 -5.548 -5.705 1.00 84.19 86 ILE A CA 1
ATOM 662 C C . ILE A 1 86 ? 1.269 -6.479 -4.693 1.00 84.19 86 ILE A C 1
ATOM 664 O O . ILE A 1 86 ? 0.289 -7.166 -4.968 1.00 84.19 86 ILE A O 1
ATOM 668 N N . PHE A 1 87 ? 1.823 -6.481 -3.487 1.00 88.00 87 PHE A N 1
ATOM 669 C CA . PHE A 1 87 ? 1.313 -7.235 -2.354 1.00 88.00 87 PHE A CA 1
ATOM 670 C C . PHE A 1 87 ? 1.097 -6.295 -1.181 1.00 88.00 87 PHE A C 1
ATOM 672 O O . PHE A 1 87 ? 2.008 -5.544 -0.797 1.00 88.00 87 PHE A O 1
ATOM 679 N N . THR A 1 88 ? -0.071 -6.393 -0.554 1.00 88.00 88 THR A N 1
ATOM 680 C CA . THR A 1 88 ? -0.347 -5.694 0.700 1.00 88.00 88 THR A CA 1
ATOM 681 C C . THR A 1 88 ? -0.420 -6.684 1.843 1.00 88.00 88 THR A C 1
ATOM 683 O O . THR A 1 88 ? -1.158 -7.666 1.791 1.00 88.00 88 THR A O 1
ATOM 686 N N . ILE A 1 89 ? 0.354 -6.420 2.892 1.00 90.31 89 ILE A N 1
ATOM 687 C CA . ILE A 1 89 ? 0.457 -7.280 4.068 1.00 90.31 89 ILE A CA 1
ATOM 688 C C . ILE A 1 89 ? 0.004 -6.470 5.277 1.00 90.31 89 ILE A C 1
ATOM 690 O O . ILE A 1 89 ? 0.521 -5.383 5.531 1.00 90.31 89 ILE A O 1
ATOM 694 N N . LEU A 1 90 ? -0.941 -7.016 6.034 1.00 89.56 90 LEU A N 1
ATOM 695 C CA . LEU A 1 90 ? -1.396 -6.457 7.299 1.00 89.56 90 LEU A CA 1
ATOM 696 C C . LEU A 1 90 ? -0.756 -7.224 8.452 1.00 89.56 90 LEU A C 1
ATOM 698 O O . LEU A 1 90 ? -0.759 -8.455 8.469 1.00 89.56 90 LEU A O 1
ATOM 702 N N . ARG A 1 91 ? -0.236 -6.489 9.436 1.00 88.38 91 ARG A N 1
ATOM 703 C CA . ARG A 1 91 ? 0.216 -7.059 10.705 1.00 88.38 91 ARG A CA 1
ATOM 704 C C . ARG A 1 91 ? -0.869 -6.877 11.761 1.00 88.38 91 ARG A C 1
ATOM 706 O O . ARG A 1 91 ? -1.250 -5.745 12.044 1.00 88.38 91 ARG A O 1
ATOM 713 N N . SER A 1 92 ? -1.298 -7.971 12.386 1.00 82.44 92 SER A N 1
ATOM 714 C CA . SER A 1 92 ? -2.200 -7.961 13.541 1.00 82.44 92 SER A CA 1
ATOM 715 C C . SER A 1 92 ? -1.546 -8.713 14.701 1.00 82.44 92 SER A C 1
ATOM 717 O O . SER A 1 92 ? -1.377 -9.933 14.664 1.00 82.44 92 SER A O 1
ATOM 719 N N . GLY A 1 93 ? -1.073 -7.967 15.704 1.00 81.19 93 GLY A N 1
ATOM 720 C CA . GLY A 1 93 ? -0.255 -8.511 16.792 1.00 81.19 93 GLY A CA 1
ATOM 721 C C . GLY A 1 93 ? 1.070 -9.106 16.292 1.00 81.19 93 GLY A C 1
ATOM 722 O O . GLY A 1 93 ? 1.938 -8.385 15.783 1.00 81.19 93 GLY A O 1
ATOM 723 N N . TRP A 1 94 ? 1.229 -10.422 16.451 1.00 81.19 94 TRP A N 1
ATOM 724 C CA . TRP A 1 94 ? 2.400 -11.192 16.002 1.00 81.19 94 TRP A CA 1
ATOM 725 C C . TRP A 1 94 ? 2.230 -11.819 14.613 1.00 81.19 94 TRP A C 1
ATOM 727 O O . TRP A 1 94 ? 3.192 -12.354 14.068 1.00 81.19 94 TRP A O 1
ATOM 737 N N . TYR A 1 95 ? 1.035 -11.729 14.028 1.00 84.31 95 TYR A N 1
ATOM 738 C CA . TYR A 1 95 ? 0.709 -12.369 12.759 1.00 84.31 95 TYR A CA 1
ATOM 739 C C . TYR A 1 95 ? 0.795 -11.385 11.596 1.00 84.31 95 TYR A C 1
ATOM 741 O O . TYR A 1 95 ? 0.432 -10.213 11.723 1.00 84.31 95 TYR A O 1
ATOM 749 N N . TYR A 1 96 ? 1.240 -11.893 10.450 1.00 87.06 96 TYR A N 1
ATOM 750 C CA . TYR A 1 96 ? 1.203 -11.200 9.168 1.00 87.06 96 TYR A CA 1
ATOM 751 C C . TYR A 1 96 ? 0.216 -11.916 8.251 1.00 87.06 96 TYR A C 1
ATOM 753 O O . TYR A 1 96 ? 0.194 -13.144 8.186 1.00 87.06 96 TYR A O 1
ATOM 761 N N . THR A 1 97 ? -0.614 -11.158 7.547 1.00 88.38 97 THR A N 1
ATOM 762 C CA . THR A 1 97 ? -1.620 -11.697 6.631 1.00 88.38 97 THR A CA 1
ATOM 763 C C . THR A 1 97 ? -1.570 -10.933 5.323 1.00 88.38 97 THR A C 1
ATOM 765 O O . THR A 1 97 ? -1.585 -9.703 5.319 1.00 88.38 97 THR A O 1
ATOM 768 N N . VAL A 1 98 ? -1.530 -11.660 4.207 1.00 88.06 98 VAL A N 1
ATOM 769 C CA . VAL A 1 98 ? -1.669 -11.062 2.878 1.00 88.06 98 VAL A CA 1
ATOM 770 C C . VAL A 1 98 ? -3.123 -10.624 2.694 1.00 88.06 98 VAL A C 1
ATOM 772 O O . VAL A 1 98 ? -4.056 -11.427 2.803 1.00 88.06 98 VAL A O 1
ATOM 775 N N . VAL A 1 99 ? -3.312 -9.327 2.466 1.00 85.94 99 VAL A N 1
ATOM 776 C CA . VAL A 1 99 ? -4.621 -8.700 2.256 1.00 85.94 99 VAL A CA 1
ATOM 777 C C . VAL A 1 99 ? -4.958 -8.701 0.774 1.00 85.94 99 VAL A C 1
ATOM 779 O O . VAL A 1 99 ? -6.017 -9.200 0.404 1.00 85.94 99 VAL A O 1
ATOM 782 N N . THR A 1 100 ? -4.034 -8.202 -0.050 1.00 83.94 100 THR A N 1
ATOM 783 C CA . THR A 1 100 ? -4.137 -8.176 -1.512 1.00 83.94 100 THR A CA 1
ATOM 784 C C . THR A 1 100 ? -2.856 -8.706 -2.145 1.00 83.94 100 THR A C 1
ATOM 786 O O . THR A 1 100 ? -1.767 -8.569 -1.574 1.00 83.94 100 THR A O 1
ATOM 789 N N . ALA A 1 101 ? -3.007 -9.357 -3.294 1.00 84.75 101 ALA A N 1
ATOM 790 C CA . ALA A 1 10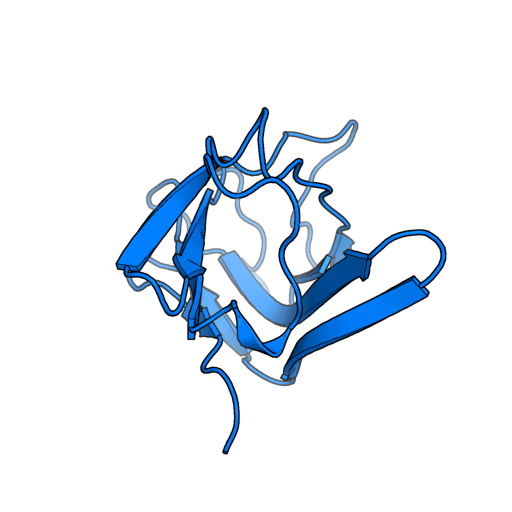1 ? -1.925 -9.910 -4.094 1.00 84.75 101 ALA A CA 1
ATOM 791 C C . ALA A 1 101 ? -2.319 -9.778 -5.565 1.00 84.75 101 ALA A C 1
ATOM 793 O O . ALA A 1 101 ? -3.046 -10.616 -6.095 1.00 84.75 101 ALA A O 1
ATOM 794 N N . ASP A 1 102 ? -1.852 -8.711 -6.199 1.00 80.19 102 ASP A N 1
ATOM 795 C CA . ASP A 1 102 ? -2.119 -8.424 -7.600 1.00 80.19 102 ASP A CA 1
ATOM 796 C C . ASP A 1 102 ? -0.833 -8.692 -8.376 1.00 80.19 102 ASP A C 1
ATOM 798 O O . ASP A 1 102 ? 0.137 -7.931 -8.320 1.00 80.19 102 ASP A O 1
ATOM 802 N N . VAL A 1 103 ? -0.804 -9.842 -9.044 1.00 77.25 103 VAL A N 1
ATOM 803 C CA . VAL A 1 103 ? 0.352 -10.346 -9.791 1.00 77.25 103 VAL A CA 1
ATOM 804 C C . VAL A 1 103 ? 0.108 -10.230 -11.289 1.00 77.25 103 VAL A C 1
ATOM 806 O O . VAL A 1 103 ? -1.013 -10.419 -11.754 1.00 77.25 103 VAL A O 1
ATOM 809 N N . GLY A 1 104 ? 1.157 -9.931 -12.055 1.00 66.38 104 GLY A N 1
ATOM 810 C CA . GLY A 1 104 ? 1.058 -9.811 -13.510 1.00 66.38 104 GLY A CA 1
ATOM 811 C C . GLY A 1 104 ? 0.266 -8.590 -13.979 1.00 66.38 104 GLY A C 1
ATOM 812 O O . GLY A 1 104 ? -0.225 -8.596 -15.106 1.00 66.38 104 GLY A O 1
ATOM 813 N N . LEU A 1 105 ? 0.160 -7.549 -13.142 1.00 69.12 105 LEU A N 1
ATOM 814 C CA . LEU A 1 105 ? -0.531 -6.299 -13.467 1.00 69.12 105 LEU A CA 1
ATOM 815 C C . LEU A 1 105 ? -0.003 -5.713 -14.776 1.00 69.12 105 LEU A C 1
ATOM 817 O O . LEU A 1 105 ? -0.801 -5.257 -15.589 1.00 69.12 105 LEU A O 1
ATOM 821 N N . ASN A 1 106 ? 1.323 -5.737 -14.985 1.00 65.31 106 ASN A N 1
ATOM 822 C CA . ASN A 1 106 ? 2.015 -5.222 -16.178 1.00 65.31 106 ASN A CA 1
ATOM 823 C C . ASN A 1 106 ? 1.493 -3.851 -16.660 1.00 65.31 106 ASN A C 1
ATOM 825 O O . ASN A 1 106 ? 1.611 -3.512 -17.839 1.00 65.31 106 ASN A O 1
ATOM 829 N N . THR A 1 107 ? 0.935 -3.066 -15.739 1.00 63.59 107 THR A N 1
ATOM 830 C CA . THR A 1 107 ? 0.170 -1.847 -16.004 1.00 63.59 107 THR A CA 1
ATOM 831 C C . THR A 1 107 ? 0.973 -0.656 -15.507 1.00 63.59 107 THR A C 1
ATOM 833 O O . THR A 1 107 ? 1.685 -0.743 -14.503 1.00 63.59 107 THR A O 1
ATOM 836 N N . ILE A 1 108 ? 0.889 0.447 -16.243 1.00 61.41 108 ILE A N 1
ATOM 837 C CA . ILE A 1 108 ? 1.505 1.716 -15.871 1.00 61.41 108 ILE A CA 1
ATOM 838 C C . ILE A 1 108 ? 0.520 2.461 -14.970 1.00 61.41 108 ILE A C 1
ATOM 840 O O . ILE A 1 108 ? -0.660 2.561 -15.292 1.00 61.41 108 ILE A O 1
ATOM 844 N N . VAL A 1 109 ? 0.992 2.962 -13.832 1.00 62.91 109 VAL A N 1
ATOM 845 C CA . VAL A 1 109 ? 0.230 3.892 -12.996 1.00 62.91 109 VAL A CA 1
ATOM 846 C C . VAL A 1 109 ? 0.506 5.307 -13.504 1.00 62.91 109 VAL A C 1
ATOM 848 O O . VAL A 1 109 ? 1.390 5.971 -12.979 1.00 62.91 109 VAL A O 1
ATOM 851 N N . ASP A 1 110 ? -0.194 5.757 -14.549 1.00 56.88 110 ASP A N 1
ATOM 852 C CA . ASP A 1 110 ? -0.023 7.062 -15.216 1.00 56.88 110 ASP A CA 1
ATOM 853 C C . ASP A 1 110 ? -1.307 7.909 -15.145 1.00 56.88 110 ASP A C 1
ATOM 855 O O . ASP A 1 110 ? -2.140 7.942 -16.045 1.00 56.88 110 ASP A O 1
ATOM 859 N N . GLY A 1 111 ? -1.543 8.571 -14.010 1.00 52.00 111 GLY A N 1
ATOM 860 C CA . GLY A 1 111 ? -2.770 9.356 -13.795 1.00 52.00 111 GLY A CA 1
ATOM 861 C C . GLY A 1 111 ? -4.047 8.515 -13.611 1.00 52.00 111 GLY A C 1
ATOM 862 O O . GLY A 1 111 ? -5.023 9.013 -13.052 1.00 52.00 111 GLY A O 1
ATOM 863 N N . ASN A 1 112 ? -4.024 7.226 -13.970 1.00 54.81 112 ASN A N 1
ATOM 864 C CA . ASN A 1 112 ? -5.028 6.234 -13.601 1.00 54.81 112 ASN A CA 1
ATOM 865 C C . ASN A 1 112 ? -4.538 5.407 -12.400 1.00 54.81 112 ASN A C 1
ATOM 867 O O . ASN A 1 112 ? -3.478 4.781 -12.469 1.00 54.81 112 ASN A O 1
ATOM 871 N N . PRO A 1 113 ? -5.276 5.385 -11.280 1.00 58.09 113 PRO A N 1
ATOM 872 C CA . PRO A 1 113 ? -4.847 4.657 -10.097 1.00 58.09 113 PRO A CA 1
ATOM 873 C C . PRO A 1 113 ? -5.029 3.146 -10.259 1.00 58.09 113 PRO A C 1
ATOM 875 O O . PRO A 1 113 ? -6.044 2.678 -10.778 1.00 58.09 113 PRO A O 1
ATOM 878 N N . VAL A 1 114 ? -4.082 2.368 -9.732 1.00 61.66 114 VAL A N 1
ATOM 879 C CA . VAL A 1 114 ? -4.201 0.909 -9.657 1.00 61.66 114 VAL A CA 1
ATOM 880 C C . VAL A 1 114 ? -4.910 0.554 -8.357 1.00 61.66 114 VAL A C 1
ATOM 882 O O . VAL A 1 114 ? -4.362 0.647 -7.254 1.00 61.66 114 VAL A O 1
ATOM 885 N N . GLY 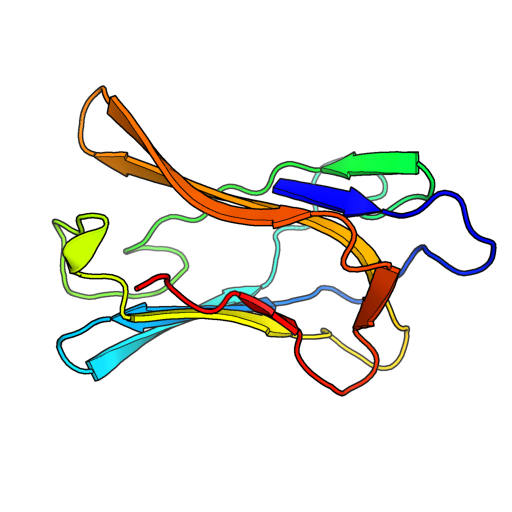A 1 115 ? -6.182 0.182 -8.488 1.00 56.34 115 GLY A N 1
ATOM 886 C CA . GLY A 1 115 ? -6.957 -0.387 -7.395 1.00 56.34 115 GLY A CA 1
ATOM 887 C C . GLY A 1 115 ? -6.627 -1.861 -7.225 1.00 56.34 115 GLY A C 1
ATOM 888 O O . GLY A 1 115 ? -6.814 -2.636 -8.156 1.00 56.34 115 GLY A O 1
ATOM 889 N N . THR A 1 116 ? -6.200 -2.254 -6.030 1.00 52.22 116 THR A N 1
ATOM 890 C CA . THR A 1 116 ? -6.216 -3.665 -5.639 1.00 52.22 116 THR A CA 1
ATOM 891 C C . THR A 1 116 ? -7.632 -3.963 -5.155 1.00 52.22 116 THR A C 1
ATOM 893 O O . THR A 1 116 ? -8.084 -3.402 -4.149 1.00 52.22 116 THR A O 1
ATOM 896 N N . ASN A 1 117 ? -8.391 -4.736 -5.929 1.00 39.12 117 ASN A N 1
ATOM 897 C CA . ASN A 1 117 ? -9.741 -5.125 -5.534 1.00 39.12 117 ASN A CA 1
ATOM 898 C C . ASN A 1 117 ? -9.651 -6.212 -4.457 1.00 39.12 117 ASN A C 1
ATOM 900 O O . ASN A 1 117 ? -8.949 -7.208 -4.613 1.00 39.12 117 ASN A O 1
ATOM 904 N N . SER A 1 118 ? -10.372 -6.014 -3.358 1.00 35.53 118 SER A N 1
ATOM 905 C CA . SER A 1 118 ? -10.570 -7.032 -2.327 1.00 35.53 118 SER A CA 1
ATOM 906 C C . SER A 1 118 ? -11.483 -8.136 -2.872 1.00 35.53 118 SER A C 1
ATOM 908 O O . SER A 1 118 ? -12.509 -7.850 -3.484 1.00 35.53 118 SER A O 1
ATOM 910 N N . PHE A 1 119 ? -11.061 -9.381 -2.664 1.00 39.03 119 PHE A N 1
ATOM 911 C CA . PHE A 1 119 ? -11.634 -10.633 -3.166 1.00 39.03 119 PHE A CA 1
ATOM 912 C C . PHE A 1 119 ? -13.110 -10.878 -2.795 1.00 39.03 119 PHE A C 1
ATOM 914 O O . PHE A 1 119 ? -13.565 -10.445 -1.735 1.00 39.03 119 PHE A O 1
ATOM 921 N N . HIS A 1 120 ? -13.798 -11.658 -3.642 1.00 30.89 120 HIS A N 1
ATOM 922 C CA . HIS A 1 120 ? -14.883 -12.554 -3.218 1.00 30.89 120 HIS A CA 1
ATOM 923 C C . HIS A 1 120 ? -14.331 -13.700 -2.362 1.00 30.89 120 HIS A C 1
ATOM 925 O O . HIS A 1 120 ? -13.218 -14.183 -2.678 1.00 30.89 120 HIS A O 1
#

Foldseek 3Di:
DFFFEQDPLQADPAFKKKKWAWPVRDIFMATFDDDPDRPLDHRDDDDGDDDCCPGRVGPDPADDLNGTQWMKIATRDQRWHQTQWDWDWDDGPPDIDTNFTGHRCRDTRGRPIDIRGGDD